Protein AF-A0A2E7E5X1-F1 (afdb_monomer)

Sequence (101 aa):
MHIPFNIPVAPDAEWQILEKIIHEALESRGASDAMRDAVSERMKAAWEESAFEYQFPIQEGNEDELKAVLDLHSAMKQHVTRLLFSRLLLEVELAQAKGVE

Structure (mmCIF, N/CA/C/O backbone):
data_AF-A0A2E7E5X1-F1
#
_entry.id   AF-A0A2E7E5X1-F1
#
loop_
_atom_site.group_PDB
_atom_site.id
_atom_site.type_symbol
_atom_site.label_atom_id
_atom_site.label_alt_id
_atom_site.label_comp_id
_atom_site.label_asym_id
_atom_site.label_entity_id
_atom_site.label_seq_id
_atom_site.pdbx_PDB_ins_code
_atom_site.Cartn_x
_atom_site.Cartn_y
_atom_site.Cartn_z
_atom_site.occupancy
_atom_site.B_iso_or_equiv
_atom_site.auth_seq_id
_atom_site.auth_comp_id
_atom_site.auth_asym_id
_atom_site.auth_atom_id
_atom_site.pdbx_PDB_model_num
ATOM 1 N N . MET A 1 1 ? 15.830 21.226 -11.696 1.00 26.38 1 MET A N 1
ATOM 2 C CA . MET A 1 1 ? 16.396 20.007 -11.083 1.00 26.38 1 MET A CA 1
ATOM 3 C C . MET A 1 1 ? 15.255 19.332 -10.341 1.00 26.38 1 MET A C 1
ATOM 5 O O . MET A 1 1 ? 14.719 19.920 -9.411 1.00 26.38 1 MET A O 1
ATOM 9 N N . HIS A 1 2 ? 14.763 18.212 -10.863 1.00 24.33 2 HIS A N 1
ATOM 10 C CA . HIS A 1 2 ? 13.601 17.494 -10.340 1.00 24.33 2 HIS A CA 1
ATOM 11 C C . HIS A 1 2 ? 14.043 16.078 -10.011 1.00 24.33 2 HIS A C 1
ATOM 13 O O . HIS A 1 2 ? 14.762 15.453 -10.788 1.00 24.33 2 HIS A O 1
ATOM 19 N N . ILE A 1 3 ? 13.694 15.657 -8.803 1.00 25.73 3 ILE A N 1
ATOM 20 C CA . ILE A 1 3 ? 14.162 14.425 -8.185 1.00 25.73 3 ILE A CA 1
ATOM 21 C C . ILE A 1 3 ? 13.561 13.253 -8.971 1.00 25.73 3 ILE A C 1
ATOM 23 O O . ILE A 1 3 ? 12.346 13.241 -9.181 1.00 25.73 3 ILE A O 1
ATOM 27 N N . PRO A 1 4 ? 14.371 12.287 -9.433 1.00 29.16 4 PRO A N 1
ATOM 28 C CA . PRO A 1 4 ? 13.844 11.120 -10.114 1.00 29.16 4 PRO A CA 1
ATOM 29 C C . PRO A 1 4 ? 13.074 10.267 -9.104 1.00 29.16 4 PRO A C 1
ATOM 31 O O . PRO A 1 4 ? 13.630 9.824 -8.100 1.00 29.16 4 PRO A O 1
ATOM 34 N N . PHE A 1 5 ? 11.799 9.996 -9.388 1.00 33.94 5 PHE A N 1
ATOM 35 C CA . PHE A 1 5 ? 11.058 8.913 -8.739 1.00 33.94 5 PHE A CA 1
ATOM 36 C C . PHE A 1 5 ? 11.492 7.593 -9.390 1.00 33.94 5 PHE A C 1
ATOM 38 O O . PHE A 1 5 ? 10.771 6.985 -10.171 1.00 33.94 5 PHE A O 1
ATOM 45 N N . ASN A 1 6 ? 12.754 7.236 -9.171 1.00 41.22 6 ASN A N 1
ATOM 46 C CA . ASN A 1 6 ? 13.339 5.973 -9.594 1.00 41.22 6 ASN A CA 1
ATOM 47 C C . ASN A 1 6 ? 14.522 5.689 -8.668 1.00 41.22 6 ASN A C 1
ATOM 49 O O . ASN A 1 6 ? 15.685 5.792 -9.050 1.00 41.22 6 ASN A O 1
ATOM 53 N N . ILE A 1 7 ? 14.223 5.436 -7.397 1.00 36.22 7 ILE A N 1
ATOM 54 C CA . ILE A 1 7 ? 15.216 4.872 -6.491 1.00 36.22 7 ILE A CA 1
ATOM 55 C C . ILE A 1 7 ? 14.907 3.376 -6.441 1.00 36.22 7 ILE A C 1
ATOM 57 O O . ILE A 1 7 ? 13.773 3.025 -6.112 1.00 36.22 7 ILE A O 1
ATOM 61 N N . PRO A 1 8 ? 15.863 2.490 -6.774 1.00 44.28 8 PRO A N 1
ATOM 62 C CA . PRO A 1 8 ? 15.780 1.092 -6.393 1.00 44.28 8 PRO A CA 1
ATOM 63 C C . PRO A 1 8 ? 15.970 1.058 -4.878 1.00 44.28 8 PRO A C 1
ATOM 65 O O . PRO A 1 8 ? 17.075 0.880 -4.368 1.00 44.28 8 PRO A O 1
ATOM 68 N N . VAL A 1 9 ? 14.908 1.375 -4.147 1.00 49.94 9 VAL A N 1
ATOM 69 C CA . VAL A 1 9 ? 14.893 1.192 -2.705 1.00 49.94 9 VAL A CA 1
ATOM 70 C C . VAL A 1 9 ? 14.739 -0.302 -2.483 1.00 49.94 9 VAL A C 1
ATOM 72 O O . VAL A 1 9 ? 13.980 -0.964 -3.192 1.00 49.94 9 VAL A O 1
ATOM 75 N N . ALA A 1 10 ? 15.498 -0.848 -1.533 1.00 59.16 10 ALA A N 1
ATOM 76 C CA . ALA A 1 10 ? 15.249 -2.208 -1.081 1.00 59.16 10 ALA A CA 1
ATOM 77 C C . ALA A 1 10 ? 13.745 -2.341 -0.757 1.00 59.16 10 ALA A C 1
ATOM 79 O O . ALA A 1 10 ? 13.183 -1.379 -0.222 1.00 59.16 10 ALA A O 1
ATOM 80 N N . PRO A 1 11 ? 13.091 -3.474 -1.063 1.00 61.03 11 PRO A N 1
ATOM 81 C CA . PRO A 1 11 ? 11.664 -3.671 -0.786 1.00 61.03 11 PRO A CA 1
ATOM 82 C C . PRO A 1 11 ? 11.262 -3.261 0.641 1.00 61.03 11 PRO A C 1
ATOM 84 O O . PRO A 1 11 ? 10.224 -2.632 0.844 1.00 61.03 11 PRO A O 1
ATOM 87 N N . ASP A 1 12 ? 12.152 -3.500 1.606 1.00 67.00 12 ASP A N 1
ATOM 88 C CA . ASP A 1 12 ? 11.992 -3.109 3.010 1.00 67.00 12 ASP A CA 1
ATOM 89 C C . ASP A 1 12 ? 11.870 -1.590 3.216 1.00 67.00 12 ASP A C 1
ATOM 91 O O . ASP A 1 12 ? 11.122 -1.130 4.075 1.00 67.00 12 ASP A O 1
ATOM 95 N N . ALA A 1 13 ? 12.580 -0.789 2.423 1.00 74.81 13 ALA A N 1
ATOM 96 C CA . ALA A 1 13 ? 12.544 0.665 2.509 1.00 74.81 13 ALA A CA 1
ATOM 97 C C . ALA A 1 13 ? 11.306 1.264 1.817 1.00 74.81 13 ALA A C 1
ATOM 99 O O . ALA A 1 13 ? 10.792 2.283 2.277 1.00 74.81 13 ALA A O 1
ATOM 100 N N . GLU A 1 14 ? 10.794 0.637 0.750 1.00 76.44 14 GLU A N 1
ATOM 101 C CA . GLU A 1 14 ? 9.508 1.031 0.150 1.00 76.44 14 GLU A CA 1
ATOM 102 C C . GLU A 1 14 ? 8.348 0.750 1.119 1.00 76.44 14 GLU A C 1
ATOM 104 O O . GLU A 1 14 ? 7.497 1.623 1.323 1.00 76.44 14 GLU A O 1
ATOM 109 N N . TRP A 1 15 ? 8.363 -0.410 1.792 1.00 84.00 15 TRP A N 1
ATOM 110 C CA . TRP A 1 15 ? 7.383 -0.727 2.832 1.00 84.00 15 TRP A CA 1
ATOM 111 C C . TRP A 1 15 ? 7.432 0.270 3.991 1.00 84.00 15 TRP A C 1
ATOM 113 O O . TRP A 1 15 ? 6.391 0.792 4.365 1.00 84.00 15 TRP A O 1
ATOM 123 N N . GLN A 1 16 ? 8.611 0.608 4.521 1.00 85.25 16 GLN A N 1
ATOM 124 C CA . GLN A 1 16 ? 8.731 1.576 5.625 1.00 85.25 16 GLN A CA 1
ATOM 125 C C . GLN A 1 16 ? 8.118 2.946 5.295 1.00 85.25 16 GLN A C 1
ATOM 127 O O . GLN A 1 16 ? 7.515 3.591 6.155 1.00 85.25 16 GLN A O 1
ATOM 132 N N . ILE A 1 17 ? 8.253 3.405 4.046 1.00 84.19 17 ILE A N 1
ATOM 133 C CA . ILE A 1 17 ? 7.620 4.651 3.595 1.00 84.19 17 ILE A CA 1
ATOM 134 C C . ILE A 1 17 ? 6.097 4.491 3.580 1.00 84.19 17 ILE A C 1
ATOM 136 O O . ILE A 1 17 ? 5.386 5.363 4.080 1.00 84.19 17 ILE A O 1
ATOM 140 N N . LEU A 1 18 ? 5.594 3.388 3.020 1.00 83.56 18 LEU A N 1
ATOM 141 C CA . LEU A 1 18 ? 4.160 3.120 2.942 1.00 83.56 18 LEU A CA 1
ATOM 142 C C . LEU A 1 18 ? 3.532 2.952 4.333 1.00 83.56 18 LEU A C 1
ATOM 144 O O . LEU A 1 18 ? 2.502 3.558 4.611 1.00 83.56 18 LEU A O 1
ATOM 148 N N . GLU A 1 19 ? 4.178 2.195 5.214 1.00 88.56 19 GLU A N 1
ATOM 149 C CA . GLU A 1 19 ? 3.798 1.976 6.611 1.00 88.56 19 GLU A CA 1
ATOM 150 C C . GLU A 1 19 ? 3.691 3.300 7.367 1.00 88.56 19 GLU A C 1
ATOM 152 O O . GLU A 1 19 ? 2.686 3.556 8.029 1.00 88.56 19 GLU A O 1
ATOM 157 N N . LYS A 1 20 ? 4.66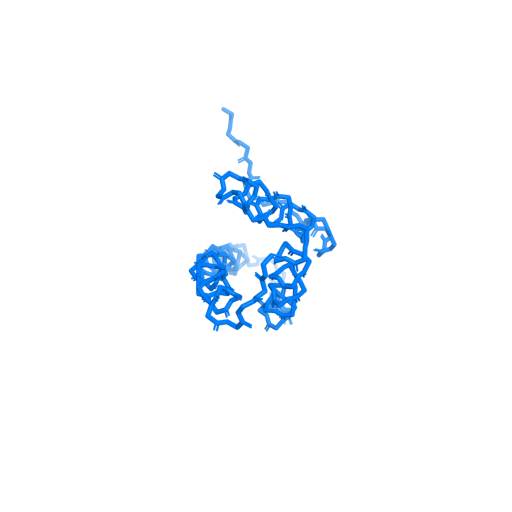6 4.199 7.192 1.00 88.38 20 LYS A N 1
ATOM 158 C CA . LYS A 1 20 ? 4.608 5.538 7.782 1.00 88.38 20 LYS A CA 1
ATOM 159 C C . LYS A 1 20 ? 3.392 6.332 7.293 1.00 88.38 20 LYS A C 1
ATOM 161 O O . LYS A 1 20 ? 2.699 6.935 8.107 1.00 88.38 20 LYS A O 1
ATOM 166 N N . ILE A 1 21 ? 3.107 6.313 5.989 1.00 85.56 21 ILE A N 1
ATOM 167 C CA . ILE A 1 21 ? 1.938 7.007 5.422 1.00 85.56 21 ILE A CA 1
ATOM 168 C C . ILE A 1 21 ? 0.632 6.401 5.958 1.00 85.56 21 ILE A C 1
ATOM 170 O O . ILE A 1 21 ? -0.300 7.137 6.281 1.00 85.56 21 ILE A O 1
ATOM 174 N N . ILE A 1 22 ? 0.560 5.071 6.069 1.00 85.31 22 ILE A N 1
ATOM 175 C CA . ILE A 1 22 ? -0.583 4.361 6.656 1.00 85.31 22 ILE A CA 1
ATOM 176 C C . ILE A 1 22 ? -0.779 4.812 8.105 1.00 85.31 22 ILE A C 1
ATOM 178 O O . ILE A 1 22 ? -1.883 5.209 8.470 1.00 85.31 22 ILE A O 1
ATOM 182 N N . HIS A 1 23 ? 0.282 4.818 8.913 1.00 87.94 23 HIS A N 1
ATOM 183 C CA . HIS A 1 23 ? 0.220 5.242 10.310 1.00 87.94 23 HIS A CA 1
ATOM 184 C C . HIS A 1 23 ? -0.260 6.687 10.452 1.00 87.94 23 HIS A C 1
ATOM 186 O O . HIS A 1 23 ? -1.205 6.927 11.199 1.00 87.94 23 HIS A O 1
ATOM 192 N N . GLU A 1 24 ? 0.307 7.626 9.691 1.00 87.88 24 GLU A N 1
ATOM 193 C CA . GLU A 1 24 ? -0.116 9.034 9.703 1.00 87.88 24 GLU A CA 1
ATOM 194 C C . GLU A 1 24 ? -1.594 9.186 9.294 1.00 87.88 24 GLU A C 1
ATOM 196 O O . GLU A 1 24 ? -2.356 9.932 9.917 1.00 87.88 24 GLU A O 1
ATOM 201 N N . ALA A 1 25 ? -2.039 8.441 8.276 1.00 83.31 25 ALA A N 1
ATOM 202 C CA . ALA A 1 25 ? -3.427 8.463 7.825 1.00 83.31 25 ALA A CA 1
ATOM 203 C C . ALA A 1 25 ? -4.397 7.920 8.889 1.00 83.31 25 ALA A C 1
ATOM 205 O O . ALA A 1 25 ? -5.475 8.487 9.081 1.00 83.31 25 ALA A O 1
ATOM 206 N N . LEU A 1 26 ? -4.024 6.850 9.589 1.00 86.44 26 LEU A N 1
ATOM 207 C CA . LEU A 1 26 ? -4.828 6.240 10.649 1.00 86.44 26 LEU A CA 1
ATOM 208 C C . LEU A 1 26 ? -4.854 7.100 11.917 1.00 86.44 26 LEU A C 1
ATOM 210 O O . LEU A 1 26 ? -5.920 7.303 12.500 1.00 86.44 26 LEU A O 1
ATOM 214 N N . GLU A 1 27 ? -3.712 7.668 12.300 1.00 87.44 27 GLU A N 1
ATOM 215 C CA . GLU A 1 27 ? -3.591 8.588 13.433 1.00 87.44 27 GLU A CA 1
ATOM 216 C C . GLU A 1 27 ? -4.452 9.838 13.220 1.00 87.44 27 GLU A C 1
ATOM 218 O O . GLU A 1 27 ? -5.221 10.217 14.103 1.00 87.44 27 GLU A O 1
ATOM 223 N N . SER A 1 28 ? -4.437 10.416 12.011 1.00 84.44 28 SER A N 1
ATOM 224 C CA . SER A 1 28 ? -5.279 11.574 11.669 1.00 84.44 28 SER A CA 1
ATOM 225 C C . SER A 1 28 ? -6.788 11.307 11.790 1.00 84.44 28 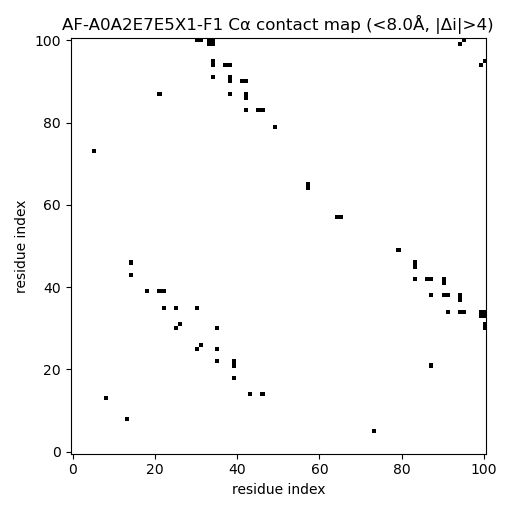SER A C 1
ATOM 227 O O . SER A 1 28 ? -7.580 12.243 11.901 1.00 84.44 28 SER A O 1
ATOM 229 N N . ARG A 1 29 ? -7.191 10.030 11.783 1.00 81.44 29 ARG A N 1
ATOM 230 C CA . ARG A 1 29 ? -8.577 9.568 11.934 1.00 81.44 29 ARG A CA 1
ATOM 231 C C . ARG A 1 29 ? -8.901 9.086 13.349 1.00 81.44 29 ARG A C 1
ATOM 233 O O . ARG A 1 29 ? -10.017 8.628 13.577 1.00 81.44 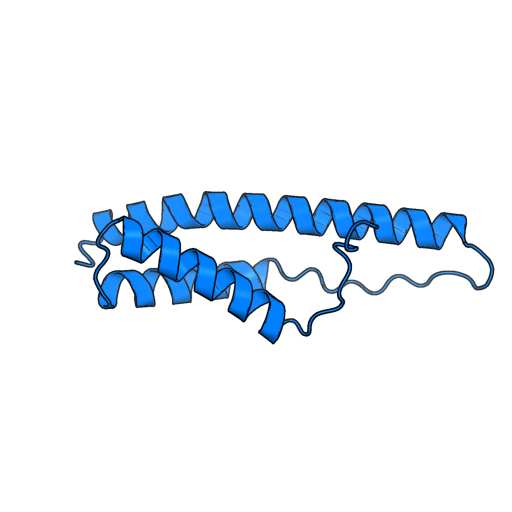29 ARG A O 1
ATOM 240 N N . GLY A 1 30 ? -7.955 9.186 14.283 1.00 83.31 30 GLY A N 1
ATOM 241 C CA . GLY A 1 30 ? -8.138 8.747 15.664 1.00 83.31 30 GLY A CA 1
ATOM 242 C C . GLY A 1 30 ? -8.215 7.227 15.822 1.00 83.31 30 GLY A C 1
ATOM 243 O O . GLY A 1 30 ? -8.860 6.756 16.753 1.00 83.31 30 GLY A O 1
ATOM 244 N N . ALA A 1 31 ? -7.597 6.459 14.919 1.00 86.62 31 ALA A N 1
ATOM 245 C CA . ALA A 1 31 ? -7.527 5.005 15.047 1.00 86.62 31 ALA A CA 1
ATOM 246 C C . ALA A 1 31 ? -6.709 4.598 16.286 1.00 86.62 31 ALA A C 1
ATOM 248 O O . ALA A 1 31 ? -5.613 5.127 16.521 1.00 86.62 31 ALA A O 1
ATOM 249 N N . SER A 1 32 ? -7.192 3.622 17.058 1.00 88.56 32 SER A N 1
ATOM 250 C CA . SER A 1 32 ? -6.407 3.050 18.154 1.00 88.56 32 SER A CA 1
ATOM 251 C C . SER A 1 32 ? -5.144 2.355 17.660 1.00 88.56 32 SER A C 1
ATOM 253 O O . SER A 1 32 ? -4.965 2.109 16.464 1.00 88.56 32 SER A O 1
ATOM 255 N N . ASP A 1 33 ? -4.264 2.022 18.603 1.00 89.00 33 ASP A N 1
ATOM 256 C CA . ASP A 1 33 ? -3.094 1.193 18.318 1.00 89.00 33 ASP A CA 1
ATOM 257 C C . ASP A 1 33 ? -3.525 -0.175 17.752 1.00 89.00 33 ASP A C 1
ATOM 259 O O . ASP A 1 33 ? -2.972 -0.626 16.756 1.00 89.00 33 ASP A O 1
ATOM 263 N N . ALA A 1 34 ? -4.593 -0.782 18.288 1.00 88.19 34 ALA A N 1
ATOM 264 C CA . ALA A 1 34 ? -5.090 -2.080 17.824 1.00 88.19 34 ALA A CA 1
ATOM 265 C C . ALA A 1 34 ? -5.618 -2.034 16.379 1.00 88.19 34 ALA A C 1
ATOM 267 O O . ALA A 1 34 ? -5.356 -2.942 15.587 1.00 88.19 34 ALA A O 1
ATOM 268 N N . MET A 1 35 ? -6.339 -0.969 16.008 1.00 88.94 35 MET A N 1
ATOM 269 C CA . MET A 1 35 ? -6.771 -0.763 14.624 1.00 88.94 35 MET A CA 1
ATOM 270 C C . MET A 1 35 ? -5.574 -0.511 13.705 1.00 88.94 35 MET A C 1
ATOM 272 O O . MET A 1 35 ? -5.546 -1.043 12.593 1.00 88.94 35 MET A O 1
ATOM 276 N N . ARG A 1 36 ? -4.590 0.272 14.163 1.00 89.31 36 ARG A N 1
ATOM 277 C CA . ARG A 1 36 ? -3.356 0.544 13.418 1.00 89.31 36 ARG A CA 1
ATOM 278 C C . ARG A 1 36 ? -2.594 -0.734 13.112 1.00 89.31 36 ARG A C 1
ATOM 280 O O . ARG A 1 36 ? -2.365 -1.006 11.937 1.00 89.31 36 ARG A O 1
ATOM 287 N N . ASP A 1 37 ? -2.322 -1.552 14.119 1.00 90.62 37 ASP A N 1
ATOM 288 C CA . ASP A 1 37 ? -1.605 -2.817 13.950 1.00 90.62 37 ASP A CA 1
ATOM 289 C C . ASP A 1 37 ? -2.355 -3.754 12.993 1.00 90.62 37 ASP A C 1
ATOM 291 O O . ASP A 1 37 ? -1.789 -4.257 12.021 1.00 90.62 37 ASP A O 1
ATOM 295 N N . ALA A 1 38 ? -3.667 -3.916 13.193 1.00 90.06 38 ALA A N 1
ATOM 296 C CA . ALA A 1 38 ? -4.479 -4.815 12.379 1.00 90.06 38 ALA A CA 1
ATOM 297 C C . ALA A 1 38 ? -4.594 -4.372 10.908 1.00 90.06 38 ALA A C 1
ATOM 299 O O . ALA A 1 38 ? -4.674 -5.219 10.015 1.00 90.06 38 ALA A O 1
ATOM 300 N N . VAL A 1 39 ? -4.662 -3.063 10.640 1.00 91.38 39 VAL A N 1
ATOM 301 C CA . VAL A 1 39 ? -4.683 -2.524 9.271 1.00 91.38 39 VAL A CA 1
ATOM 302 C C . VAL A 1 39 ? -3.293 -2.616 8.643 1.00 91.38 39 VAL A C 1
ATOM 304 O O . VAL A 1 39 ? -3.191 -3.068 7.504 1.00 91.38 39 VAL A O 1
ATOM 307 N N . SER A 1 40 ? -2.234 -2.259 9.373 1.00 91.31 40 SER A N 1
ATOM 308 C CA . SER A 1 40 ? -0.850 -2.338 8.894 1.00 91.31 40 SER A CA 1
ATOM 309 C C . SER A 1 40 ? -0.451 -3.766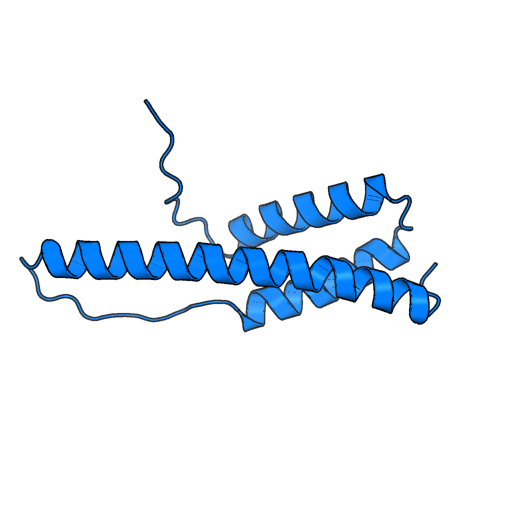 8.519 1.00 91.31 40 SER A C 1
ATOM 311 O O . SER A 1 40 ? 0.096 -3.965 7.437 1.00 91.31 40 SER A O 1
ATOM 313 N N . GLU A 1 41 ? -0.802 -4.781 9.320 1.00 91.62 41 GLU A N 1
ATOM 314 C CA . GLU A 1 41 ? -0.534 -6.187 8.974 1.00 91.62 41 GLU A CA 1
ATOM 315 C C . GLU A 1 41 ? -1.231 -6.619 7.675 1.00 91.62 41 GLU A C 1
ATOM 317 O O . GLU A 1 41 ? -0.610 -7.229 6.801 1.00 91.62 41 GLU A O 1
ATOM 322 N N . ARG A 1 42 ? -2.514 -6.275 7.500 1.00 90.81 42 ARG A N 1
ATOM 323 C CA . ARG A 1 42 ? -3.258 -6.628 6.275 1.00 90.81 42 ARG A CA 1
ATOM 324 C C . ARG A 1 42 ? -2.738 -5.881 5.051 1.00 90.81 42 ARG A C 1
ATOM 326 O O . ARG A 1 42 ? -2.672 -6.451 3.962 1.00 90.81 42 ARG A O 1
ATOM 333 N N . MET A 1 43 ? -2.332 -4.627 5.231 1.00 91.31 43 MET A N 1
ATOM 334 C CA . MET A 1 43 ? -1.700 -3.837 4.179 1.00 91.31 43 MET A CA 1
ATOM 335 C C . MET A 1 43 ? -0.319 -4.373 3.802 1.00 91.31 43 MET A C 1
ATOM 337 O O . MET A 1 43 ? 0.024 -4.340 2.621 1.00 91.31 43 MET A O 1
ATOM 341 N N . LYS A 1 44 ? 0.439 -4.916 4.760 1.00 89.88 44 LYS A N 1
ATOM 342 C CA . LYS A 1 44 ? 1.725 -5.566 4.498 1.00 89.88 44 LYS A CA 1
ATOM 343 C C . LYS A 1 44 ? 1.559 -6.806 3.632 1.00 89.88 44 LYS A C 1
ATOM 345 O O . LYS A 1 44 ? 2.242 -6.933 2.623 1.00 89.88 44 LYS A O 1
ATOM 350 N N . ALA A 1 45 ? 0.585 -7.656 3.956 1.00 88.88 45 ALA A N 1
ATOM 351 C CA . ALA A 1 45 ? 0.257 -8.810 3.123 1.00 88.88 45 ALA A CA 1
ATOM 352 C C . ALA A 1 45 ? -0.143 -8.384 1.697 1.00 88.88 45 ALA A C 1
ATOM 354 O O . ALA A 1 45 ? 0.358 -8.930 0.719 1.00 88.88 45 ALA A O 1
ATOM 355 N N . ALA A 1 46 ? -0.980 -7.348 1.559 1.00 87.62 46 ALA A N 1
ATOM 356 C CA . ALA A 1 46 ? -1.370 -6.826 0.248 1.00 87.62 46 ALA A CA 1
ATOM 357 C C . ALA A 1 46 ? -0.188 -6.238 -0.548 1.00 87.62 46 ALA A C 1
ATOM 359 O O . ALA A 1 46 ? -0.160 -6.344 -1.776 1.00 87.62 46 ALA A O 1
ATOM 360 N N . TRP A 1 47 ? 0.771 -5.606 0.134 1.00 85.19 47 TRP A N 1
ATOM 361 C CA . TRP A 1 47 ? 2.009 -5.105 -0.463 1.00 85.19 47 TRP A CA 1
ATOM 362 C C . TRP A 1 47 ? 2.865 -6.252 -1.002 1.00 85.19 47 TRP A C 1
ATOM 364 O O . TRP A 1 47 ? 3.246 -6.224 -2.170 1.00 85.19 47 TRP A O 1
ATOM 374 N N . GLU A 1 48 ? 3.101 -7.277 -0.183 1.00 84.94 48 GLU A N 1
ATOM 375 C CA . GLU A 1 48 ? 3.880 -8.464 -0.552 1.00 84.94 48 GLU A CA 1
ATOM 376 C C . GLU A 1 48 ? 3.236 -9.228 -1.724 1.00 84.94 48 GLU A C 1
ATOM 378 O O . GLU A 1 48 ? 3.930 -9.602 -2.666 1.00 84.94 48 GLU A O 1
ATOM 383 N N . GLU A 1 49 ? 1.905 -9.376 -1.740 1.00 83.00 49 GLU A N 1
ATOM 384 C CA . GLU A 1 49 ? 1.153 -9.966 -2.865 1.00 83.00 49 GLU A CA 1
ATOM 385 C C . GLU A 1 49 ? 1.280 -9.162 -4.167 1.00 83.00 49 GLU A C 1
ATOM 387 O O . G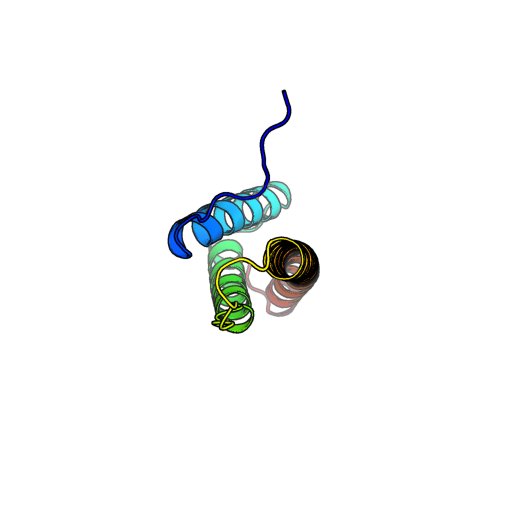LU A 1 49 ? 1.169 -9.714 -5.263 1.00 83.00 49 GLU A O 1
ATOM 392 N N . SER A 1 50 ? 1.483 -7.848 -4.055 1.00 76.31 50 SER A N 1
ATOM 393 C CA . SER A 1 50 ? 1.567 -6.934 -5.196 1.00 76.31 50 SER A CA 1
ATOM 394 C C . SER A 1 50 ? 3.006 -6.680 -5.657 1.00 76.31 50 SER A C 1
ATOM 396 O O . SER A 1 50 ? 3.214 -5.895 -6.588 1.00 76.31 50 SER A O 1
ATOM 398 N N . ALA A 1 51 ? 3.996 -7.312 -5.016 1.00 69.38 51 ALA A N 1
ATOM 399 C CA . ALA A 1 51 ? 5.399 -7.174 -5.371 1.00 69.38 51 ALA A CA 1
ATOM 400 C C . ALA A 1 51 ? 5.633 -7.680 -6.803 1.00 69.38 51 ALA A C 1
ATOM 402 O O . ALA A 1 51 ? 5.411 -8.845 -7.139 1.00 69.38 51 ALA A O 1
ATOM 403 N N . PHE A 1 52 ? 6.061 -6.773 -7.681 1.00 63.72 52 PHE A N 1
ATOM 404 C CA . PHE A 1 52 ? 6.313 -7.080 -9.084 1.00 63.72 52 PHE A CA 1
ATOM 405 C C . PHE A 1 52 ? 7.779 -7.482 -9.280 1.00 63.72 52 PHE A C 1
ATOM 407 O O . PHE A 1 52 ? 8.631 -6.645 -9.574 1.00 63.72 52 PHE A O 1
ATOM 414 N N . GLU A 1 53 ? 8.075 -8.770 -9.116 1.00 64.31 53 GLU A N 1
ATOM 415 C CA . GLU A 1 53 ? 9.418 -9.333 -9.297 1.00 64.31 53 GLU A CA 1
ATOM 416 C C . GLU A 1 53 ? 9.529 -10.062 -10.642 1.00 64.31 53 GLU A C 1
ATOM 418 O O . GLU A 1 53 ? 9.425 -11.284 -10.726 1.00 64.31 53 GLU A O 1
ATOM 423 N N . TYR A 1 54 ? 9.734 -9.309 -11.726 1.00 62.44 54 TYR A N 1
ATOM 424 C CA . TYR A 1 54 ? 9.976 -9.887 -13.052 1.00 62.44 54 TYR A CA 1
ATOM 425 C C . TYR A 1 54 ? 11.348 -9.486 -13.581 1.00 62.44 54 TYR A C 1
ATOM 427 O O . TYR A 1 54 ? 11.716 -8.312 -13.588 1.00 62.44 54 TYR A O 1
ATOM 435 N N . GLN A 1 55 ? 12.093 -10.478 -14.065 1.00 60.81 55 GLN A N 1
ATOM 436 C CA . GLN A 1 55 ? 13.345 -10.268 -14.782 1.00 60.81 55 GLN A CA 1
ATOM 437 C C . GLN A 1 55 ? 13.074 -10.340 -16.282 1.00 60.81 55 GLN A C 1
ATOM 439 O O . GLN A 1 55 ? 12.594 -11.356 -16.783 1.00 60.81 55 GLN A O 1
ATOM 444 N N . PHE A 1 56 ? 13.396 -9.266 -16.999 1.00 62.62 56 PHE A N 1
ATOM 445 C CA . PHE A 1 56 ? 13.296 -9.219 -18.453 1.00 62.62 56 PHE A CA 1
ATOM 446 C C . PHE A 1 56 ? 14.702 -9.247 -19.059 1.00 62.62 56 PHE A C 1
ATOM 448 O O . PHE A 1 56 ? 15.520 -8.393 -18.711 1.00 62.62 56 PHE A O 1
ATOM 455 N N . PRO A 1 57 ? 15.015 -10.210 -19.945 1.00 66.62 57 PRO A N 1
ATOM 456 C CA . PRO A 1 57 ? 16.275 -10.190 -20.671 1.00 66.62 57 PRO A CA 1
ATOM 457 C C . PRO A 1 57 ? 16.230 -9.068 -21.714 1.00 66.62 57 PRO A C 1
ATOM 459 O O . PRO A 1 57 ? 15.432 -9.128 -22.644 1.00 66.62 57 PRO A O 1
ATOM 462 N N . ILE A 1 58 ? 17.085 -8.055 -21.563 1.00 69.25 58 ILE A N 1
ATOM 463 C CA . ILE A 1 58 ? 17.244 -6.967 -22.538 1.00 69.25 58 ILE A CA 1
ATOM 464 C C . ILE A 1 58 ? 18.507 -7.248 -23.349 1.00 69.25 58 ILE A C 1
ATOM 466 O O . ILE A 1 58 ? 19.558 -7.548 -22.778 1.00 69.25 58 ILE A O 1
ATOM 470 N N . GLN A 1 59 ? 18.412 -7.176 -24.677 1.00 75.44 59 GLN A N 1
ATOM 471 C CA . GLN A 1 59 ? 19.581 -7.340 -25.542 1.00 75.44 59 GLN A CA 1
ATOM 472 C C . GLN A 1 59 ? 20.535 -6.146 -25.385 1.00 75.44 59 GLN A C 1
ATOM 474 O O . GLN A 1 59 ? 20.105 -4.990 -25.380 1.00 75.44 59 GLN A O 1
ATOM 479 N N . GLU A 1 60 ? 21.840 -6.412 -25.266 1.00 70.38 60 GLU A N 1
ATOM 480 C CA . GLU A 1 60 ? 22.853 -5.351 -25.195 1.00 70.38 60 GLU A CA 1
ATOM 481 C C . GLU A 1 60 ? 22.778 -4.437 -26.429 1.00 70.38 60 GLU A C 1
ATOM 483 O O . GLU A 1 60 ? 22.758 -4.902 -27.568 1.00 70.38 60 GLU A O 1
ATOM 488 N N . GLY A 1 61 ? 22.750 -3.123 -26.191 1.00 72.12 61 GLY A N 1
ATOM 489 C CA . GLY A 1 61 ? 22.701 -2.100 -27.241 1.00 72.12 61 GLY A CA 1
ATOM 490 C C . GLY A 1 61 ? 21.299 -1.637 -27.651 1.00 72.12 61 GLY A C 1
ATOM 491 O O . GLY A 1 61 ? 21.200 -0.749 -28.494 1.00 72.12 61 GLY A O 1
ATOM 492 N N . ASN A 1 62 ? 20.225 -2.175 -27.057 1.00 77.88 62 ASN A N 1
ATOM 493 C CA . ASN A 1 62 ? 18.854 -1.738 -27.339 1.00 77.88 62 ASN A CA 1
ATOM 494 C C . ASN A 1 62 ? 18.323 -0.750 -26.279 1.00 77.88 62 ASN A C 1
ATOM 496 O O . ASN A 1 62 ? 17.560 -1.109 -25.379 1.00 77.88 62 ASN A O 1
ATOM 500 N N . GLU A 1 63 ? 18.751 0.513 -26.374 1.00 80.44 63 GLU A N 1
ATOM 501 C CA . GLU A 1 63 ? 18.368 1.578 -25.430 1.00 80.44 63 GLU A CA 1
ATOM 502 C C . GLU A 1 63 ? 16.859 1.888 -25.445 1.00 80.44 63 GLU A C 1
ATOM 504 O O . GLU A 1 63 ? 16.284 2.210 -24.402 1.00 80.44 63 GLU A O 1
ATOM 509 N N . ASP A 1 64 ? 16.201 1.744 -26.599 1.00 82.88 64 ASP A N 1
ATOM 510 C CA . ASP A 1 64 ? 14.761 1.988 -26.744 1.00 82.88 64 ASP A CA 1
ATOM 511 C C . ASP A 1 64 ? 13.925 0.919 -26.022 1.00 82.88 64 ASP A C 1
ATOM 513 O O . ASP A 1 64 ? 12.937 1.242 -25.358 1.00 82.88 64 ASP A O 1
ATOM 517 N N . GLU A 1 65 ? 14.342 -0.349 -26.090 1.00 74.50 65 GLU A N 1
ATOM 518 C CA . GLU A 1 65 ? 13.713 -1.451 -25.353 1.00 74.50 65 GLU A CA 1
ATOM 519 C C . GLU A 1 65 ? 13.900 -1.289 -23.841 1.00 74.50 65 GLU A C 1
ATOM 521 O O . GLU A 1 65 ? 12.932 -1.404 -23.087 1.00 74.50 65 GLU A O 1
ATOM 526 N N . LEU A 1 66 ? 15.108 -0.926 -23.395 1.00 77.44 66 LEU A N 1
ATOM 527 C CA . LEU A 1 66 ? 15.365 -0.620 -21.987 1.00 77.44 66 LEU A CA 1
ATOM 528 C C . LEU A 1 66 ? 14.463 0.512 -21.483 1.00 77.44 66 LEU A C 1
ATOM 530 O O . LEU A 1 66 ? 13.861 0.397 -20.413 1.00 77.44 66 LEU A O 1
ATOM 534 N N . LYS A 1 67 ? 14.333 1.594 -22.255 1.00 81.56 67 LYS A N 1
ATOM 535 C CA . LYS A 1 67 ? 13.469 2.720 -21.896 1.00 81.56 67 LYS A CA 1
ATOM 536 C C . LYS A 1 67 ? 12.002 2.302 -21.797 1.00 81.56 67 LYS A C 1
ATOM 538 O O . LYS A 1 67 ? 11.353 2.628 -20.807 1.00 81.56 67 LYS A O 1
ATOM 543 N N . ALA A 1 68 ? 11.497 1.546 -22.770 1.00 81.56 68 ALA A N 1
ATOM 544 C CA . ALA A 1 68 ? 10.117 1.065 -22.759 1.00 81.56 68 ALA A CA 1
ATOM 545 C C . ALA A 1 68 ? 9.819 0.163 -21.546 1.00 81.56 68 ALA A C 1
ATOM 547 O O . ALA A 1 68 ? 8.766 0.300 -20.921 1.00 81.56 68 ALA A O 1
ATOM 548 N N . VAL A 1 69 ? 10.754 -0.720 -21.173 1.00 80.31 69 VAL A N 1
ATOM 549 C CA . VAL A 1 69 ? 10.633 -1.574 -19.979 1.00 80.31 69 VAL A CA 1
ATOM 550 C C . VAL A 1 69 ? 10.609 -0.736 -18.698 1.00 80.31 69 VAL A C 1
ATOM 552 O O . VAL A 1 69 ? 9.776 -0.980 -17.824 1.00 80.31 69 VAL A O 1
ATOM 555 N N . LEU A 1 70 ? 11.472 0.278 -18.586 1.00 80.75 70 LEU A N 1
ATOM 556 C CA . LEU A 1 70 ? 11.496 1.179 -17.428 1.00 80.75 70 LEU A CA 1
ATOM 557 C C . LEU A 1 70 ? 10.216 2.020 -17.314 1.00 80.75 70 LEU A C 1
ATOM 559 O O . LEU A 1 70 ? 9.685 2.169 -16.210 1.00 80.75 70 LEU A O 1
ATOM 563 N N . ASP A 1 71 ? 9.700 2.529 -18.434 1.00 82.56 71 ASP A N 1
ATOM 564 C CA . ASP A 1 71 ? 8.451 3.294 -18.479 1.00 82.56 71 ASP A CA 1
ATOM 565 C C . ASP A 1 71 ? 7.256 2.422 -18.060 1.00 82.56 71 ASP A C 1
ATOM 567 O O . ASP A 1 71 ? 6.438 2.839 -17.234 1.00 82.56 71 ASP A O 1
ATOM 571 N N . LEU A 1 72 ? 7.188 1.181 -18.559 1.00 81.12 72 LEU A N 1
ATOM 572 C CA . LEU A 1 72 ? 6.172 0.208 -18.155 1.00 81.12 72 LEU A CA 1
ATOM 573 C C . LEU A 1 72 ? 6.268 -0.109 -16.660 1.00 81.12 72 LEU A C 1
ATOM 575 O O . LEU A 1 72 ? 5.268 -0.033 -15.949 1.00 81.12 72 LEU A O 1
ATOM 579 N N . HIS A 1 73 ? 7.466 -0.427 -16.172 1.00 78.88 73 HIS A N 1
ATOM 580 C CA . HIS A 1 73 ? 7.697 -0.733 -14.765 1.00 78.88 73 HIS A CA 1
ATOM 581 C C . HIS A 1 73 ? 7.279 0.436 -13.855 1.00 78.88 73 HIS A C 1
ATOM 583 O O . HIS A 1 73 ? 6.599 0.232 -12.848 1.00 78.88 73 HIS A O 1
ATOM 589 N N . SER A 1 74 ? 7.605 1.674 -14.239 1.00 80.19 74 SER A N 1
ATOM 590 C CA . SER A 1 74 ? 7.178 2.883 -13.526 1.00 80.19 74 SER A CA 1
ATOM 591 C C . SER A 1 74 ? 5.652 3.034 -13.500 1.00 80.19 74 SER A C 1
ATOM 593 O O . SER A 1 74 ? 5.064 3.259 -12.438 1.00 80.19 74 SER A O 1
ATOM 595 N N . ALA A 1 75 ? 4.984 2.842 -14.642 1.00 82.81 75 ALA A N 1
ATOM 596 C CA . ALA A 1 75 ? 3.526 2.903 -14.730 1.00 82.81 75 ALA A CA 1
ATOM 597 C C . ALA A 1 75 ? 2.845 1.822 -13.872 1.00 82.81 75 ALA A C 1
ATOM 599 O O . ALA A 1 75 ? 1.863 2.106 -13.180 1.00 82.81 75 ALA A O 1
ATOM 600 N N . MET A 1 76 ? 3.388 0.600 -13.866 1.00 80.12 76 MET A N 1
ATOM 601 C CA . MET A 1 76 ? 2.890 -0.501 -13.041 1.00 80.12 76 MET A CA 1
ATOM 602 C C . MET A 1 76 ? 3.055 -0.211 -11.551 1.00 80.12 76 MET A C 1
ATOM 604 O O . MET A 1 76 ? 2.083 -0.348 -10.809 1.00 80.12 76 MET A O 1
ATOM 608 N N . LYS A 1 77 ? 4.229 0.273 -11.119 1.00 79.50 77 LYS A N 1
ATOM 609 C CA . LYS A 1 77 ? 4.448 0.694 -9.727 1.00 79.50 77 LYS A CA 1
ATOM 610 C C . LYS A 1 77 ? 3.428 1.748 -9.301 1.00 79.50 77 LYS A C 1
ATOM 612 O O . LYS A 1 77 ? 2.750 1.568 -8.296 1.00 79.50 77 LYS A O 1
ATOM 617 N N . GLN A 1 78 ? 3.239 2.801 -10.099 1.00 81.38 78 GLN A N 1
ATOM 618 C CA . GLN A 1 78 ? 2.248 3.842 -9.799 1.00 81.38 78 GLN A CA 1
ATOM 619 C C . GLN A 1 78 ? 0.819 3.292 -9.702 1.00 81.38 78 GLN A C 1
ATOM 621 O O . GLN A 1 78 ? 0.048 3.714 -8.836 1.00 81.38 78 GLN A O 1
ATOM 626 N N . HIS A 1 79 ? 0.450 2.366 -10.589 1.00 82.38 79 HIS A N 1
ATOM 627 C CA . HIS A 1 79 ? -0.865 1.737 -10.570 1.00 82.38 79 HIS A CA 1
ATOM 628 C C . HIS A 1 79 ? -1.077 0.906 -9.297 1.00 82.38 79 HIS A C 1
ATOM 630 O O . HIS A 1 79 ? -2.071 1.110 -8.599 1.00 82.38 79 HIS A O 1
ATOM 636 N N . VAL A 1 80 ? -0.118 0.044 -8.952 1.00 82.56 80 VAL A N 1
ATOM 637 C CA . VAL A 1 80 ? -0.144 -0.778 -7.733 1.00 82.56 80 VAL A CA 1
ATOM 638 C C . VAL A 1 80 ? -0.229 0.097 -6.484 1.00 82.56 80 VAL A C 1
ATOM 640 O O . VAL A 1 80 ? -1.074 -0.143 -5.626 1.00 82.56 80 VAL A O 1
ATOM 643 N N . THR A 1 81 ? 0.550 1.179 -6.410 1.00 80.38 81 THR A N 1
ATOM 644 C CA . THR A 1 81 ? 0.471 2.134 -5.295 1.00 80.38 81 THR A CA 1
ATOM 645 C C . THR A 1 81 ? -0.943 2.701 -5.127 1.00 80.38 81 THR A C 1
ATOM 647 O O . THR A 1 81 ? -1.461 2.750 -4.013 1.00 80.38 81 THR A O 1
ATOM 650 N N . ARG A 1 82 ? -1.620 3.090 -6.218 1.00 82.50 82 ARG A N 1
ATOM 651 C CA . ARG A 1 82 ? -3.009 3.588 -6.152 1.00 82.50 82 ARG A CA 1
ATOM 652 C C . ARG A 1 82 ? -4.000 2.520 -5.691 1.00 82.50 82 ARG A C 1
ATOM 654 O O . ARG A 1 82 ? -4.932 2.843 -4.951 1.00 82.50 82 ARG A O 1
ATOM 661 N N . LEU A 1 83 ? -3.811 1.269 -6.111 1.00 86.00 83 LEU A N 1
ATOM 662 C CA . LEU A 1 83 ? -4.635 0.148 -5.655 1.00 86.00 83 LEU A CA 1
ATOM 663 C C . LEU A 1 83 ? -4.458 -0.093 -4.155 1.00 86.00 83 LEU A C 1
ATOM 665 O O . LEU A 1 83 ? -5.451 -0.239 -3.449 1.00 86.00 83 LEU A O 1
ATOM 669 N N . LEU A 1 84 ? -3.224 -0.042 -3.653 1.00 85.38 84 LEU A N 1
ATOM 670 C CA . LEU A 1 84 ? -2.929 -0.185 -2.227 1.00 85.38 84 LEU A CA 1
ATOM 671 C C . LEU A 1 84 ? -3.562 0.931 -1.394 1.00 85.38 84 LEU A C 1
ATOM 673 O O . LEU A 1 84 ? -4.199 0.646 -0.386 1.00 85.38 84 LEU A O 1
ATOM 677 N N . PHE A 1 85 ? -3.484 2.188 -1.833 1.00 83.06 85 PHE A N 1
ATOM 678 C CA . PHE A 1 85 ? -4.178 3.282 -1.142 1.00 83.06 85 PHE A CA 1
ATOM 679 C C . PHE A 1 85 ? -5.699 3.119 -1.146 1.00 83.06 85 PHE A C 1
ATOM 681 O O . PHE A 1 85 ? -6.360 3.419 -0.154 1.00 83.06 85 PHE A O 1
ATOM 688 N N . SER A 1 86 ? -6.261 2.621 -2.247 1.00 85.62 86 SER A N 1
ATOM 689 C CA . SER A 1 86 ? -7.696 2.328 -2.320 1.00 85.62 86 SER A CA 1
ATOM 690 C C . SER A 1 86 ? -8.071 1.185 -1.370 1.00 85.62 86 SER A C 1
ATOM 692 O O . SER A 1 86 ? -9.094 1.254 -0.693 1.00 85.62 86 SER A O 1
ATOM 694 N N . ARG A 1 87 ? -7.212 0.163 -1.263 1.00 88.56 87 ARG A N 1
ATOM 695 C CA . ARG A 1 87 ? -7.377 -0.950 -0.326 1.00 88.56 87 ARG A CA 1
ATOM 696 C C . ARG A 1 87 ? -7.264 -0.500 1.126 1.00 88.56 87 ARG A C 1
ATOM 698 O O . ARG A 1 87 ? -8.081 -0.935 1.922 1.00 88.56 87 ARG A O 1
ATOM 705 N N . LEU A 1 88 ? -6.353 0.415 1.461 1.00 87.19 88 LEU A N 1
ATOM 706 C CA . LEU A 1 88 ? -6.227 0.969 2.814 1.00 87.19 88 LEU A CA 1
ATOM 707 C C . LEU A 1 88 ? -7.566 1.496 3.340 1.00 87.19 88 LEU A C 1
ATOM 709 O O . LEU A 1 88 ? -7.939 1.198 4.470 1.00 87.19 88 LEU A O 1
ATOM 713 N N . LEU A 1 89 ? -8.313 2.241 2.521 1.00 85.06 89 LEU A N 1
ATOM 714 C CA . LEU A 1 89 ? -9.627 2.753 2.920 1.00 85.06 89 LEU A CA 1
ATOM 715 C C . LEU A 1 89 ? -10.599 1.617 3.267 1.00 85.06 89 LEU A C 1
ATOM 717 O O . LEU A 1 89 ? -11.251 1.672 4.307 1.00 85.06 89 LEU A O 1
ATOM 721 N N . LEU A 1 90 ? -10.632 0.565 2.447 1.00 89.06 90 LEU A N 1
ATOM 722 C CA . LEU A 1 90 ? -11.460 -0.617 2.693 1.00 89.06 90 LEU A CA 1
ATOM 723 C C . LEU A 1 90 ? -11.007 -1.392 3.936 1.00 89.06 90 LEU A C 1
ATOM 725 O O . LEU A 1 90 ? -11.842 -1.888 4.685 1.00 89.06 90 LEU A O 1
ATOM 729 N N . GLU A 1 91 ? -9.701 -1.492 4.185 1.00 89.56 91 GLU A N 1
ATOM 730 C CA . GLU A 1 91 ? -9.165 -2.185 5.361 1.00 89.56 91 GLU A CA 1
ATOM 731 C C . GLU A 1 91 ? -9.506 -1.457 6.665 1.00 89.56 91 GLU A C 1
ATOM 733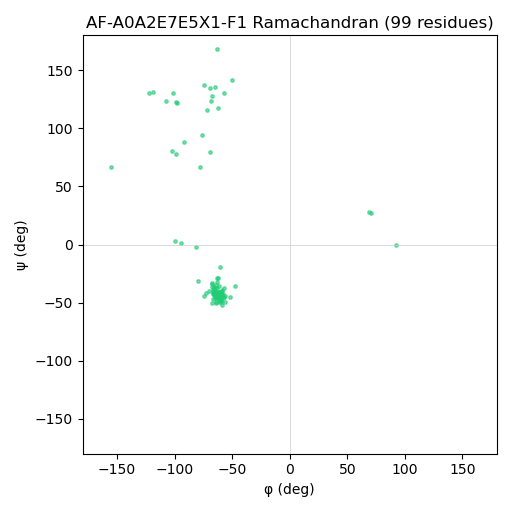 O O . GLU A 1 91 ? -9.735 -2.114 7.686 1.00 89.56 91 GLU A O 1
ATOM 738 N N . VAL A 1 92 ? -9.586 -0.123 6.626 1.00 86.00 92 VAL A N 1
ATOM 739 C CA . VAL A 1 92 ? -10.062 0.709 7.741 1.00 86.00 92 VAL A CA 1
ATOM 740 C C . VAL A 1 92 ? -11.548 0.491 7.990 1.00 86.00 92 VAL A C 1
ATOM 742 O O . VAL A 1 92 ? -11.937 0.207 9.121 1.00 86.00 92 VAL A O 1
ATOM 745 N N . GLU A 1 93 ? -12.373 0.564 6.944 1.00 86.88 93 GLU A N 1
ATOM 746 C CA . GLU A 1 93 ? -13.815 0.297 7.049 1.00 86.88 93 GLU A CA 1
ATOM 747 C C . GLU A 1 93 ? -14.083 -1.125 7.564 1.00 86.88 93 GLU A C 1
ATOM 749 O O . GLU A 1 93 ? -14.945 -1.337 8.417 1.00 86.88 93 GLU A O 1
ATOM 754 N N . LEU A 1 94 ? -13.290 -2.104 7.117 1.00 87.38 94 LEU A N 1
ATOM 755 C CA . LEU A 1 94 ? -13.361 -3.482 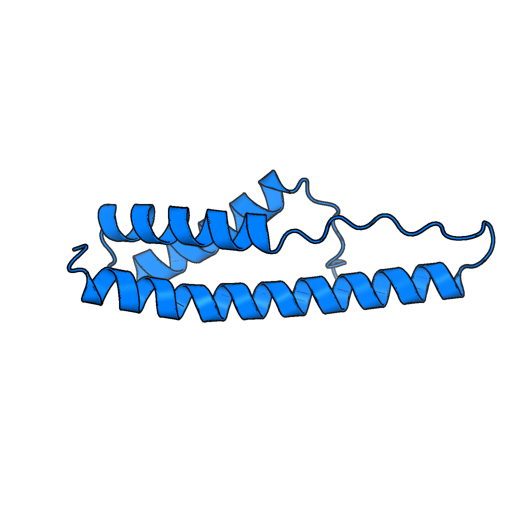7.591 1.00 87.38 94 LEU A CA 1
ATOM 756 C C . LEU A 1 94 ? -12.949 -3.614 9.063 1.00 87.38 94 LEU A C 1
ATOM 758 O O . LEU A 1 94 ? -13.583 -4.371 9.798 1.00 87.38 94 LEU A O 1
ATOM 762 N N . ALA A 1 95 ? -11.897 -2.914 9.502 1.00 86.81 95 ALA A N 1
ATOM 763 C CA . ALA A 1 95 ? -11.471 -2.917 10.903 1.00 86.81 95 ALA A CA 1
A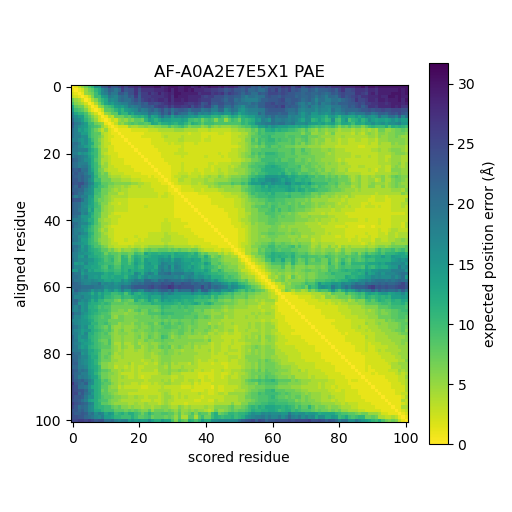TOM 764 C C . ALA A 1 95 ? -12.574 -2.362 11.815 1.00 86.81 95 ALA A C 1
ATOM 766 O O . ALA A 1 95 ? -12.924 -2.993 12.812 1.00 86.81 95 ALA A O 1
ATOM 767 N N . GLN A 1 96 ? -13.177 -1.241 11.412 1.00 85.19 96 GLN A N 1
ATOM 768 C CA . GLN A 1 96 ? -14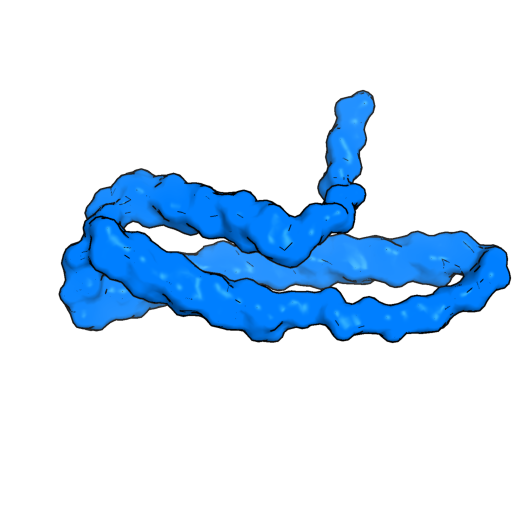.311 -0.625 12.100 1.00 85.19 96 GLN A CA 1
ATOM 769 C C . GLN A 1 96 ? -15.520 -1.565 12.151 1.00 85.19 96 GLN A C 1
ATOM 771 O O . GLN A 1 96 ? -16.089 -1.785 13.218 1.00 85.19 96 GLN A O 1
ATOM 776 N N . ALA A 1 97 ? -15.884 -2.185 11.024 1.00 86.50 97 ALA A N 1
ATOM 777 C CA . ALA A 1 97 ? -17.000 -3.129 10.958 1.00 86.50 97 ALA A CA 1
ATOM 778 C C . ALA A 1 97 ? -16.784 -4.383 11.825 1.00 86.50 97 ALA A C 1
ATOM 780 O O . ALA A 1 97 ? -17.747 -4.975 12.310 1.00 86.50 97 ALA A O 1
ATOM 781 N N . LYS A 1 98 ? -15.526 -4.790 12.035 1.00 86.00 98 LYS A N 1
ATOM 782 C CA . LYS A 1 98 ? -15.149 -5.898 12.926 1.00 86.00 98 LYS A CA 1
ATOM 783 C C . LYS A 1 98 ? -15.087 -5.504 14.406 1.00 86.00 98 LYS A C 1
ATOM 785 O O . LYS A 1 98 ? -14.830 -6.379 15.229 1.00 86.00 98 LYS A O 1
ATOM 790 N N . GLY A 1 99 ? -15.317 -4.234 14.744 1.00 82.50 99 GLY A N 1
ATOM 791 C CA . GLY A 1 99 ? -15.238 -3.739 16.119 1.00 82.50 99 GLY A CA 1
ATOM 792 C C . GLY A 1 99 ? -13.815 -3.735 16.676 1.00 82.50 99 GLY A C 1
ATOM 793 O O . GLY A 1 99 ? -13.634 -3.906 17.877 1.00 82.50 99 GLY A O 1
ATOM 794 N N . VAL A 1 100 ? -12.803 -3.601 15.810 1.00 82.25 100 VAL A N 1
ATOM 795 C CA . VAL A 1 100 ? -11.431 -3.351 16.261 1.00 82.25 100 VAL A CA 1
ATOM 796 C C . VAL A 1 100 ? -11.372 -1.882 16.660 1.00 82.25 100 VAL A C 1
ATOM 798 O O . VAL A 1 100 ? -11.246 -1.023 15.790 1.00 82.25 100 VAL A O 1
ATOM 801 N N . GLU A 1 101 ? -11.574 -1.609 17.948 1.00 68.50 101 GLU A N 1
ATOM 802 C CA . GLU A 1 101 ? -11.587 -0.255 18.518 1.00 68.50 101 GLU A CA 1
ATOM 803 C C . GLU A 1 101 ? -10.218 0.259 18.899 1.00 68.50 101 GLU A C 1
ATOM 805 O O . GLU A 1 101 ? -9.337 -0.511 19.352 1.00 68.50 101 GLU A O 1
#

Foldseek 3Di:
DDDDPDDPDPLVVVLVVVLVVLVVVCVVVVHDPQLSVQLSVVLVVLSVVLDDDDDDDDDPPCVVVVVVVVVVVVVSVVVSVVVSVVVSVVSSVVCVVVVRD

Radius of gyration: 17.07 Å; Cα contacts (8 Å, |Δi|>4): 39; chains: 1; bounding box: 40×30×46 Å

Mean predicted aligned error: 8.25 Å

Secondary structure (DSSP, 8-state):
----S-----HHHHHHHHHHHHHHHHHTTT--HHHHHHHHHHHHHHHHHT-------PPTT-HHHHHHHHHHHHHHHHHHHHHHHHHHHHHHHHHHHTT--

pLDDT: mean 77.49, std 15.66, range [24.33, 91.62]

Solvent-accessible surface area (backbone atoms only — not comparable to full-atom values): 6067 Å² total; per-residue (Å²): 142,77,85,74,96,73,71,93,58,56,71,70,58,53,46,53,54,51,52,50,52,51,50,53,58,37,53,78,69,69,50,35,70,62,31,46,53,57,37,51,54,54,50,48,53,53,50,62,75,63,59,84,88,78,88,78,94,75,66,90,90,47,65,67,59,53,48,53,52,51,53,48,52,52,52,49,52,56,50,51,53,53,51,50,56,56,45,50,57,52,43,50,54,50,34,54,75,70,64,47,92